Protein AF-A0A7C4VJH8-F1 (afdb_monomer)

Foldseek 3Di:
DDDDPVVVVVVVCVVCVCVLCVCVPDVVDDNDCVLVCVLCVVQVVCCVPVVHDPDPVRVVVVNVLSVLQSVCVVVVHDSVVQVVCVVVVRHDDDPVVVVVD

Sequence (101 aa):
MKQSPARNLLERLKEHKEATLAFMYDFKVPFDNNQAERDIRMMKVKQKVSGGFRSTQGANVFCQIRGYISTARKNGQNVLDVLRMAIVGKPYLPSFVLLST

Structure (mmCIF, N/CA/C/O backbone):
data_AF-A0A7C4VJH8-F1
#
_entry.id   AF-A0A7C4VJH8-F1
#
loop_
_atom_site.group_PDB
_atom_site.id
_atom_site.type_symbol
_atom_site.label_atom_id
_atom_site.label_alt_id
_atom_site.label_comp_id
_atom_site.label_asym_id
_atom_site.label_entity_id
_atom_site.label_seq_id
_atom_site.pdbx_PDB_ins_code
_atom_site.Cartn_x
_atom_site.Cartn_y
_atom_site.Cartn_z
_atom_site.occupancy
_atom_site.B_iso_or_equiv
_atom_site.auth_seq_id
_atom_site.auth_comp_id
_atom_site.auth_asym_id
_atom_site.auth_atom_id
_atom_site.pdbx_PDB_model_num
ATOM 1 N N . MET A 1 1 ? 0.991 20.578 27.797 1.00 74.38 1 MET A N 1
ATOM 2 C CA . MET A 1 1 ? 1.530 19.431 28.568 1.00 74.38 1 MET A CA 1
ATOM 3 C C . MET A 1 1 ? 1.597 18.213 27.664 1.00 74.38 1 MET A C 1
ATOM 5 O O . MET A 1 1 ? 0.667 17.996 26.897 1.00 74.38 1 MET A O 1
ATOM 9 N N . LYS A 1 2 ? 2.684 17.440 27.723 1.00 84.00 2 LYS A N 1
ATOM 10 C CA . LYS A 1 2 ? 2.835 16.202 26.947 1.00 84.00 2 LYS A CA 1
ATOM 11 C C . LYS A 1 2 ? 1.894 15.127 27.509 1.00 84.00 2 LYS A C 1
ATOM 13 O O . LYS A 1 2 ? 1.914 14.874 28.708 1.00 84.00 2 LYS A O 1
ATOM 18 N N . GLN A 1 3 ? 1.065 14.526 26.659 1.00 91.75 3 GLN A N 1
ATOM 19 C CA . GLN A 1 3 ? 0.162 13.432 27.034 1.00 91.75 3 GLN A CA 1
ATOM 20 C C . GLN A 1 3 ? 0.898 12.081 27.050 1.00 91.75 3 GLN A C 1
ATOM 22 O O . GLN A 1 3 ? 1.947 11.926 26.416 1.00 91.75 3 GLN A O 1
ATOM 27 N N . SER A 1 4 ? 0.356 11.095 27.776 1.00 96.81 4 SER A N 1
ATOM 28 C CA . SER A 1 4 ? 0.911 9.737 27.795 1.00 96.81 4 SER A CA 1
ATOM 29 C C . SER A 1 4 ? 0.666 9.012 26.459 1.00 96.81 4 SER A C 1
ATOM 31 O O . SER A 1 4 ? -0.348 9.268 25.803 1.00 96.81 4 SER A O 1
ATOM 33 N N . PRO A 1 5 ? 1.538 8.065 26.053 1.00 97.25 5 PRO A N 1
ATOM 34 C CA . PRO A 1 5 ? 1.333 7.279 24.833 1.00 97.25 5 PRO A CA 1
ATOM 35 C C . PRO A 1 5 ? -0.015 6.547 24.790 1.00 97.25 5 PRO A C 1
ATOM 37 O O . PRO A 1 5 ? -0.663 6.521 23.748 1.00 97.25 5 PRO A O 1
ATOM 40 N N . ALA A 1 6 ? -0.470 6.013 25.928 1.00 97.50 6 ALA A N 1
ATOM 41 C CA . ALA A 1 6 ? -1.759 5.330 26.030 1.00 97.50 6 ALA A CA 1
ATOM 42 C C . ALA A 1 6 ? -2.941 6.274 25.756 1.00 97.50 6 ALA A C 1
ATOM 44 O O . ALA A 1 6 ? -3.879 5.898 25.055 1.00 97.50 6 ALA A O 1
ATOM 45 N N . ARG A 1 7 ? -2.880 7.519 26.253 1.00 96.62 7 ARG A N 1
ATOM 46 C CA . ARG A 1 7 ? -3.915 8.522 25.980 1.00 96.62 7 ARG A CA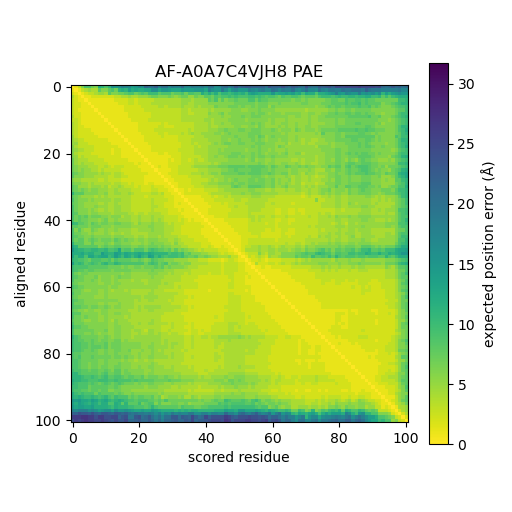 1
ATOM 47 C C . ARG A 1 7 ? -3.931 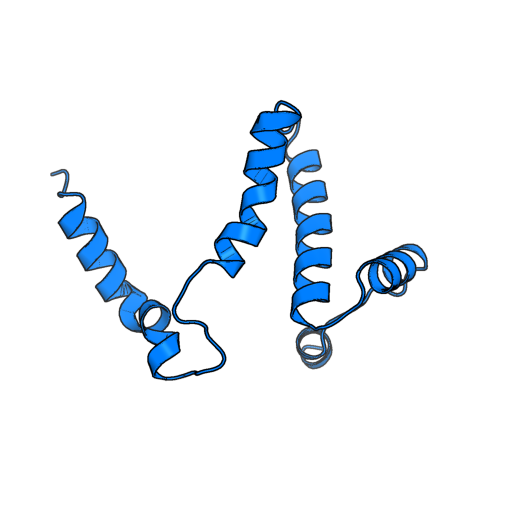8.915 24.504 1.00 96.62 7 ARG A C 1
ATOM 49 O O . ARG A 1 7 ? -5.001 8.936 23.913 1.00 96.62 7 ARG A O 1
ATOM 56 N N . ASN A 1 8 ? -2.762 9.132 23.898 1.00 96.94 8 ASN A N 1
ATOM 57 C CA . ASN A 1 8 ? -2.664 9.437 22.465 1.00 96.94 8 ASN A CA 1
ATOM 58 C C . ASN A 1 8 ? -3.255 8.317 21.598 1.00 96.94 8 ASN A C 1
ATOM 60 O O . ASN A 1 8 ? -3.955 8.591 20.626 1.00 96.94 8 ASN A O 1
ATOM 64 N N . LEU A 1 9 ? -2.984 7.056 21.952 1.00 96.31 9 LEU A N 1
ATOM 65 C CA . LEU A 1 9 ? -3.549 5.907 21.251 1.00 96.31 9 LEU A CA 1
ATOM 66 C C . LEU A 1 9 ? -5.075 5.864 21.393 1.00 96.31 9 LEU A C 1
ATOM 68 O O . LEU A 1 9 ? -5.764 5.704 20.391 1.00 96.31 9 LEU A O 1
ATOM 72 N N . LEU A 1 10 ? -5.602 6.044 22.608 1.00 96.94 10 LEU A N 1
ATOM 73 C CA . LEU A 1 10 ? -7.045 6.055 22.853 1.00 96.94 10 LEU A CA 1
ATOM 74 C C . LEU A 1 10 ? -7.755 7.138 22.036 1.00 96.94 10 LEU A C 1
ATOM 76 O O . LEU A 1 10 ? -8.758 6.844 21.392 1.00 96.94 10 LEU A O 1
ATOM 80 N N . GLU A 1 11 ? -7.246 8.372 22.055 1.00 97.25 11 GLU A N 1
ATOM 81 C CA . GLU A 1 11 ? -7.855 9.469 21.296 1.00 97.25 11 GLU A CA 1
ATOM 82 C C . GLU A 1 11 ? -7.829 9.180 19.791 1.00 97.25 11 GLU A C 1
ATOM 84 O O . GLU A 1 11 ? -8.849 9.332 19.126 1.00 97.25 11 GLU A O 1
ATOM 89 N N . ARG A 1 12 ? -6.727 8.631 19.264 1.00 96.56 12 ARG A N 1
ATOM 90 C CA . ARG A 1 12 ? -6.637 8.250 17.848 1.00 96.56 12 ARG A CA 1
ATOM 91 C C . ARG A 1 12 ? -7.609 7.129 17.462 1.00 96.56 12 ARG A C 1
ATOM 93 O O . ARG A 1 12 ? -8.185 7.168 16.378 1.00 96.56 12 ARG A O 1
ATOM 100 N N . LEU A 1 13 ? -7.796 6.130 18.328 1.00 96.38 13 LEU A N 1
ATOM 101 C CA . LEU A 1 13 ? -8.767 5.051 18.104 1.00 96.38 13 LEU A CA 1
ATOM 102 C C . LEU A 1 13 ? -10.211 5.560 18.179 1.00 96.38 13 LEU A C 1
ATOM 104 O O . LEU A 1 13 ? -11.065 5.059 17.454 1.00 96.38 13 LEU A O 1
ATOM 108 N N . LYS A 1 14 ? -10.492 6.555 19.032 1.00 97.06 14 LYS A N 1
ATOM 109 C CA . LYS A 1 14 ? -11.799 7.224 19.083 1.00 97.06 14 LYS A CA 1
ATOM 110 C C . LYS A 1 14 ? -12.056 8.042 17.820 1.00 97.06 14 LYS A C 1
ATOM 112 O O . LYS A 1 14 ? -13.117 7.898 17.224 1.00 97.06 14 LYS A O 1
ATOM 117 N N . GLU A 1 15 ? -11.088 8.860 17.417 1.00 98.00 15 GLU A N 1
ATOM 118 C CA . GLU A 1 15 ? -11.170 9.721 16.233 1.00 98.00 15 GLU A CA 1
ATOM 119 C C . GLU A 1 15 ? -11.365 8.904 14.949 1.00 98.00 15 GLU A C 1
ATOM 121 O O . GLU A 1 15 ? -12.185 9.252 14.106 1.00 98.00 15 GLU A O 1
ATOM 126 N N . HIS A 1 16 ? -10.675 7.768 14.822 1.00 96.06 16 HIS A N 1
ATOM 127 C CA . HIS A 1 16 ? -10.766 6.889 13.654 1.00 96.06 16 HIS A CA 1
ATOM 128 C C . HIS A 1 16 ? -11.531 5.592 13.939 1.00 96.06 16 HIS A C 1
ATOM 130 O O . HIS A 1 16 ? -11.197 4.544 13.378 1.00 96.06 16 HIS A O 1
ATOM 136 N N . LYS A 1 17 ? -12.544 5.631 14.814 1.00 96.31 17 LYS A N 1
ATOM 137 C CA . LYS A 1 17 ? -13.288 4.437 15.249 1.00 96.31 17 LYS A CA 1
ATOM 138 C C . LYS A 1 17 ? -13.876 3.653 14.077 1.00 96.31 17 LYS A C 1
ATOM 140 O O . LYS A 1 17 ? -13.758 2.432 14.052 1.00 96.31 17 LYS A O 1
ATOM 145 N N . GLU A 1 18 ? -14.477 4.344 13.111 1.00 95.50 18 GLU A N 1
ATOM 146 C CA . GLU A 1 18 ? -15.097 3.719 11.936 1.00 95.50 18 GLU A CA 1
ATOM 147 C C . GLU A 1 18 ? -14.076 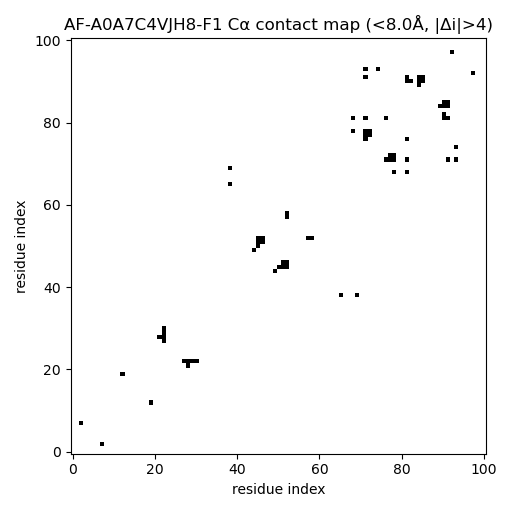2.943 11.102 1.00 95.50 18 GLU A C 1
ATOM 149 O O . GLU A 1 18 ? -14.263 1.758 10.848 1.00 95.50 18 GLU A O 1
ATOM 154 N N . ALA A 1 19 ? -12.949 3.574 10.757 1.00 92.94 19 ALA A N 1
ATOM 155 C CA . ALA A 1 19 ? -11.875 2.920 10.013 1.00 92.94 19 ALA A CA 1
ATOM 156 C C . ALA A 1 19 ? -11.223 1.779 10.814 1.00 92.94 19 ALA A C 1
ATOM 158 O O . ALA A 1 19 ? -10.914 0.728 10.260 1.00 92.94 19 ALA A O 1
ATOM 159 N N . THR A 1 20 ? -11.040 1.966 12.124 1.00 93.50 20 THR A N 1
ATOM 160 C CA . THR A 1 20 ? -10.444 0.963 13.023 1.00 93.50 20 THR A CA 1
ATOM 161 C C . THR A 1 20 ? -11.310 -0.290 13.131 1.00 93.50 20 THR A C 1
ATOM 163 O O . THR A 1 20 ? -10.785 -1.398 13.173 1.00 93.50 20 THR A O 1
ATOM 166 N N . LEU A 1 21 ? -12.632 -0.121 13.182 1.00 95.00 21 LEU A N 1
ATOM 167 C CA . LEU A 1 21 ? -13.598 -1.209 13.338 1.00 95.00 21 LEU A CA 1
ATOM 168 C C . LEU A 1 21 ? -14.236 -1.631 12.008 1.00 95.00 21 LEU A C 1
ATOM 170 O O . LEU A 1 21 ? -15.214 -2.373 12.020 1.00 95.00 21 LEU A O 1
ATOM 174 N N . ALA A 1 22 ? -13.700 -1.192 10.865 1.00 95.38 22 ALA A N 1
ATOM 175 C CA . ALA A 1 22 ? -14.285 -1.457 9.551 1.00 95.38 22 ALA A CA 1
ATOM 176 C C . ALA A 1 22 ? -14.483 -2.960 9.285 1.00 95.38 22 ALA A C 1
ATOM 178 O O . ALA A 1 22 ? -15.527 -3.354 8.773 1.00 95.38 22 ALA A O 1
ATOM 179 N N . PHE A 1 23 ? -13.546 -3.804 9.733 1.00 94.69 23 PHE A N 1
ATOM 180 C CA . PHE A 1 23 ? -13.629 -5.267 9.621 1.00 94.69 23 PHE A CA 1
ATOM 181 C C . PHE A 1 23 ? -14.859 -5.880 10.319 1.00 94.69 23 PHE A C 1
ATOM 183 O O . PHE A 1 23 ? -15.238 -7.006 10.011 1.00 94.69 23 PHE A O 1
ATOM 190 N N . MET A 1 24 ? -15.474 -5.176 11.282 1.00 96.00 24 MET A N 1
ATOM 191 C CA . MET A 1 24 ? -16.687 -5.646 11.963 1.00 96.00 24 MET A CA 1
ATOM 192 C C . MET A 1 24 ? -17.931 -5.536 11.080 1.00 96.00 24 MET A C 1
ATOM 194 O O . MET A 1 24 ? -18.903 -6.248 11.318 1.00 96.00 24 MET A O 1
ATOM 198 N N . TYR A 1 25 ? -17.913 -4.630 10.100 1.00 95.81 25 TYR A N 1
ATOM 199 C CA . TYR A 1 25 ? -19.073 -4.291 9.274 1.00 95.81 25 TYR A CA 1
ATOM 200 C C . TYR A 1 25 ? 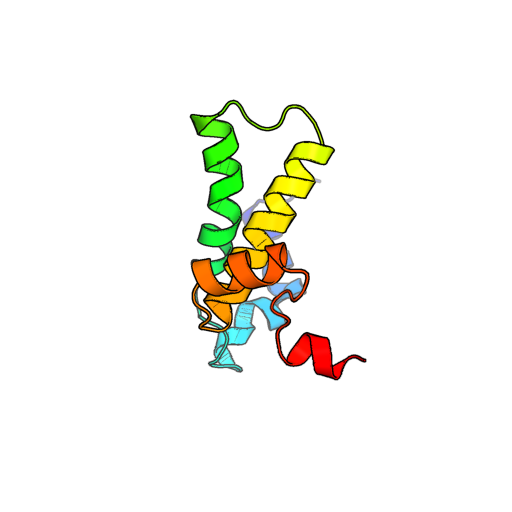-18.863 -4.634 7.793 1.00 95.81 25 TYR A C 1
ATOM 202 O O . TYR A 1 25 ? -19.830 -4.941 7.101 1.00 95.81 25 TYR A O 1
ATOM 210 N N . ASP A 1 26 ? -17.617 -4.621 7.309 1.00 95.44 26 ASP A N 1
ATOM 211 C CA . ASP A 1 26 ? -17.236 -5.040 5.961 1.00 95.44 26 ASP A CA 1
ATOM 212 C C . ASP A 1 26 ? -16.222 -6.190 6.016 1.00 95.44 26 ASP A C 1
ATOM 214 O O . ASP A 1 26 ? -15.031 -5.994 6.260 1.00 95.44 26 ASP A O 1
ATOM 218 N N . PHE A 1 27 ? -16.692 -7.402 5.716 1.00 91.88 27 PHE A N 1
ATOM 219 C CA . PHE A 1 27 ? -15.867 -8.614 5.702 1.00 91.88 27 PHE A CA 1
ATOM 220 C C . PHE A 1 27 ? -14.818 -8.650 4.582 1.00 91.88 27 PHE A C 1
ATOM 222 O O . PHE A 1 27 ? -13.967 -9.539 4.572 1.00 91.88 27 PHE A O 1
ATOM 229 N N . LYS A 1 28 ? -14.845 -7.703 3.634 1.00 90.31 28 LYS A N 1
ATOM 230 C CA . LYS A 1 28 ? -13.750 -7.526 2.669 1.00 90.31 28 LYS A CA 1
ATOM 231 C C . LYS A 1 28 ? -12.523 -6.886 3.316 1.00 90.31 28 LYS A C 1
ATOM 233 O O . LYS A 1 28 ? -11.425 -7.003 2.769 1.00 90.31 28 LYS A O 1
ATOM 238 N N . VAL A 1 29 ? -12.691 -6.218 4.459 1.00 91.31 29 VAL A N 1
ATOM 239 C CA . VAL A 1 29 ? -11.600 -5.624 5.231 1.00 91.31 29 VAL A CA 1
ATOM 240 C C . VAL A 1 29 ? -11.088 -6.657 6.242 1.00 91.31 29 VAL A C 1
ATOM 242 O O . VAL A 1 29 ? -11.843 -7.084 7.115 1.00 91.31 29 VAL A O 1
ATOM 245 N N . PRO A 1 30 ? -9.816 -7.085 6.157 1.00 91.19 30 PRO A N 1
ATOM 246 C CA . PRO A 1 30 ? -9.253 -8.009 7.134 1.00 91.19 30 PRO A CA 1
ATOM 247 C C . PRO A 1 30 ? -9.144 -7.354 8.518 1.00 91.19 30 PRO A C 1
ATOM 249 O O . PRO A 1 30 ? -8.957 -6.145 8.638 1.00 91.19 30 PRO A O 1
ATOM 252 N N . PHE A 1 31 ? -9.212 -8.175 9.570 1.00 92.25 31 PHE A N 1
ATOM 253 C CA . PHE A 1 31 ? -9.016 -7.730 10.955 1.00 92.25 31 PHE A CA 1
ATOM 254 C C . PHE A 1 31 ? -7.601 -7.192 11.218 1.00 92.25 31 PHE A C 1
ATOM 256 O O . PHE A 1 31 ? -7.406 -6.314 12.056 1.00 92.25 31 PHE A O 1
ATOM 263 N N . ASP A 1 32 ? -6.606 -7.736 10.516 1.00 91.88 32 ASP A N 1
ATOM 264 C CA . ASP A 1 32 ? -5.208 -7.351 10.666 1.00 91.88 32 ASP A CA 1
ATOM 265 C C . ASP A 1 32 ? -4.746 -6.346 9.599 1.00 91.88 32 ASP A C 1
ATOM 267 O O . ASP A 1 32 ? -5.364 -6.152 8.551 1.00 91.88 32 ASP A O 1
ATOM 271 N N . ASN A 1 33 ? -3.606 -5.709 9.862 1.00 90.12 33 ASN A N 1
ATOM 272 C CA . ASN A 1 33 ? -2.952 -4.772 8.952 1.00 90.12 33 ASN A CA 1
ATOM 273 C C . ASN A 1 33 ? -1.776 -5.414 8.183 1.00 90.12 33 ASN A C 1
ATOM 275 O O . ASN A 1 33 ? -0.988 -4.694 7.558 1.00 90.12 33 ASN A O 1
ATOM 279 N N . ASN A 1 34 ? -1.636 -6.748 8.202 1.00 91.50 34 ASN A N 1
ATOM 280 C CA . ASN A 1 34 ? -0.441 -7.448 7.717 1.00 91.50 34 ASN A CA 1
ATOM 281 C C . ASN A 1 34 ? -0.141 -7.113 6.256 1.00 91.50 34 ASN A C 1
ATOM 283 O O . ASN A 1 34 ? 1.017 -6.986 5.851 1.00 91.50 34 ASN A O 1
ATOM 287 N N . GLN A 1 35 ? -1.187 -6.972 5.443 1.00 87.94 35 GLN A N 1
ATOM 288 C CA . GLN A 1 35 ? -1.042 -6.637 4.033 1.00 87.94 35 GLN A CA 1
ATOM 289 C C . GLN A 1 35 ? -0.417 -5.247 3.840 1.00 87.94 35 GLN A C 1
ATOM 291 O O . GLN A 1 35 ? 0.527 -5.107 3.060 1.00 87.94 35 GLN A O 1
ATOM 296 N N . ALA A 1 36 ? -0.887 -4.242 4.584 1.00 88.56 36 ALA A N 1
ATOM 297 C CA . ALA A 1 36 ? -0.337 -2.891 4.529 1.00 88.56 36 ALA A CA 1
ATOM 298 C C . ALA A 1 36 ? 1.128 -2.868 4.995 1.00 88.56 36 ALA A C 1
ATOM 300 O O . ALA A 1 36 ? 1.981 -2.274 4.334 1.00 88.56 36 ALA A O 1
ATOM 301 N N . GLU A 1 37 ? 1.451 -3.584 6.077 1.00 92.00 37 GLU A N 1
ATOM 302 C CA . GLU A 1 37 ? 2.824 -3.696 6.578 1.00 92.00 37 GLU A CA 1
ATOM 303 C C . GLU A 1 37 ? 3.766 -4.356 5.563 1.00 92.00 37 GLU A C 1
ATOM 305 O O . GLU A 1 37 ? 4.878 -3.876 5.320 1.00 92.00 37 GLU A O 1
ATOM 310 N N . ARG A 1 38 ? 3.320 -5.438 4.914 1.00 90.75 38 ARG A N 1
ATOM 311 C CA . ARG A 1 38 ? 4.081 -6.116 3.852 1.00 90.75 38 ARG A CA 1
ATOM 312 C C . ARG A 1 38 ? 4.349 -5.194 2.666 1.00 90.75 38 ARG A C 1
ATOM 314 O O . ARG A 1 38 ? 5.457 -5.225 2.123 1.00 90.75 38 ARG A O 1
ATOM 321 N N . ASP A 1 39 ? 3.376 -4.371 2.283 1.00 89.69 39 ASP A N 1
ATOM 322 C CA . ASP A 1 39 ? 3.520 -3.424 1.177 1.00 89.69 39 ASP A CA 1
ATOM 323 C C . ASP A 1 39 ? 4.573 -2.343 1.484 1.00 89.69 39 ASP A C 1
ATOM 325 O O . ASP A 1 39 ? 5.437 -2.073 0.642 1.00 89.69 39 ASP A O 1
ATOM 329 N N . ILE A 1 40 ? 4.583 -1.786 2.703 1.00 90.50 40 ILE A N 1
ATOM 330 C CA . ILE A 1 40 ? 5.556 -0.750 3.102 1.00 90.50 40 ILE A CA 1
ATOM 331 C C . ILE A 1 40 ? 6.946 -1.310 3.435 1.00 90.50 40 ILE A C 1
ATOM 333 O O . ILE A 1 40 ? 7.954 -0.606 3.296 1.00 90.50 40 ILE A O 1
ATOM 337 N N . ARG A 1 41 ? 7.042 -2.586 3.839 1.00 91.69 41 ARG A N 1
ATOM 338 C CA . ARG A 1 41 ? 8.289 -3.226 4.299 1.00 91.69 41 ARG A CA 1
ATOM 339 C C . ARG A 1 41 ? 9.433 -3.088 3.302 1.00 91.69 41 ARG A C 1
ATOM 341 O O . ARG A 1 41 ? 10.587 -2.943 3.703 1.00 91.69 41 ARG A O 1
ATOM 348 N N . MET A 1 42 ? 9.136 -3.087 2.006 1.00 91.25 42 MET A N 1
ATOM 349 C CA . MET A 1 42 ? 10.168 -2.995 0.974 1.00 91.25 42 MET A CA 1
ATOM 350 C C . MET A 1 42 ? 10.938 -1.677 0.978 1.00 91.25 42 MET A C 1
ATOM 352 O O . MET A 1 42 ? 12.107 -1.671 0.596 1.00 91.25 42 MET A O 1
ATOM 356 N N . MET A 1 43 ? 10.344 -0.589 1.474 1.00 90.94 43 MET A N 1
ATOM 357 C CA . MET A 1 43 ? 11.067 0.670 1.669 1.00 90.94 43 MET A CA 1
ATOM 358 C C . MET A 1 43 ? 12.158 0.508 2.733 1.00 90.94 43 MET A C 1
ATOM 360 O O . MET A 1 43 ? 13.301 0.923 2.534 1.00 90.94 43 MET A O 1
ATOM 364 N N . LYS A 1 44 ? 11.834 -0.169 3.841 1.00 92.06 44 LYS A N 1
ATOM 365 C CA . LYS A 1 44 ? 12.798 -0.476 4.906 1.00 92.06 44 LYS A CA 1
ATOM 366 C C . LYS A 1 44 ? 13.847 -1.484 4.457 1.00 92.06 44 LYS A C 1
ATOM 368 O O . LYS A 1 44 ? 15.013 -1.315 4.791 1.00 92.06 44 LYS A O 1
ATOM 373 N N . VAL A 1 45 ? 13.477 -2.479 3.650 1.00 93.56 45 VAL A N 1
ATOM 374 C CA . VAL A 1 45 ? 14.444 -3.419 3.056 1.00 93.56 45 VAL A CA 1
ATOM 375 C C . VAL A 1 45 ? 15.423 -2.685 2.140 1.00 93.56 45 VAL A C 1
ATOM 377 O O . VAL A 1 45 ? 16.625 -2.902 2.260 1.00 93.56 45 VAL A O 1
ATOM 380 N N . LYS A 1 46 ? 14.954 -1.763 1.286 1.00 91.69 46 LYS A N 1
ATOM 381 C CA . LYS A 1 46 ? 15.836 -0.942 0.440 1.00 91.69 46 LYS A CA 1
ATOM 382 C C . LYS A 1 46 ? 16.803 -0.096 1.276 1.00 91.69 46 LYS A C 1
ATOM 384 O O . LYS A 1 46 ? 17.982 -0.017 0.939 1.00 91.69 46 LYS A O 1
ATOM 389 N N . GLN A 1 47 ? 16.326 0.491 2.374 1.00 91.19 47 GLN A N 1
ATOM 390 C CA . GLN A 1 47 ? 17.170 1.222 3.327 1.00 91.19 47 GLN A CA 1
ATOM 391 C C . GLN A 1 47 ? 18.220 0.319 3.975 1.00 91.19 47 GLN A C 1
ATOM 393 O O . GLN A 1 47 ? 19.402 0.644 3.938 1.00 91.19 47 GLN A O 1
ATOM 398 N N . LYS A 1 48 ? 17.795 -0.837 4.495 1.00 93.00 48 LYS A N 1
ATOM 399 C CA . LYS A 1 48 ? 18.660 -1.793 5.193 1.00 93.00 48 LYS A CA 1
ATOM 400 C C . LYS A 1 48 ? 19.728 -2.402 4.283 1.00 93.00 48 LYS A C 1
ATOM 402 O O . LYS A 1 48 ? 20.870 -2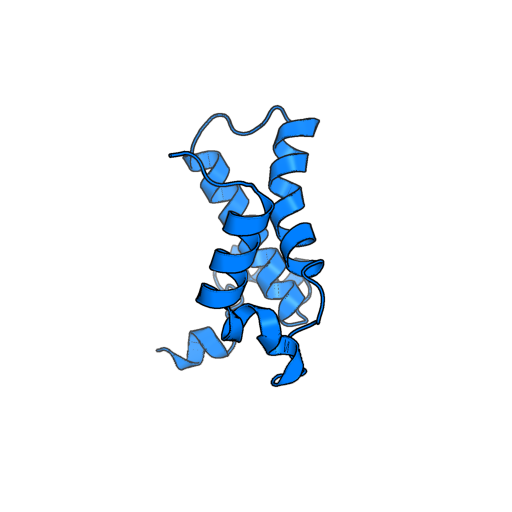.525 4.697 1.00 93.00 48 LYS A O 1
ATOM 407 N N . VAL A 1 49 ? 19.345 -2.832 3.080 1.00 93.06 49 VAL A N 1
ATOM 408 C CA . VAL A 1 49 ? 20.196 -3.661 2.207 1.00 93.06 49 VAL A CA 1
ATOM 409 C C . VAL A 1 49 ? 20.947 -2.828 1.169 1.00 93.06 49 VAL A C 1
ATOM 411 O O . VAL A 1 49 ? 22.084 -3.142 0.847 1.00 93.06 49 VAL A O 1
ATOM 414 N N . SER A 1 50 ? 20.343 -1.763 0.632 1.00 89.62 50 SER A N 1
ATOM 415 C CA . SER A 1 50 ? 20.946 -0.953 -0.442 1.00 89.62 50 SER A CA 1
ATOM 416 C C . SER A 1 50 ? 21.370 0.454 -0.006 1.00 89.62 50 SER A C 1
ATOM 418 O O . SER A 1 50 ? 21.596 1.304 -0.866 1.0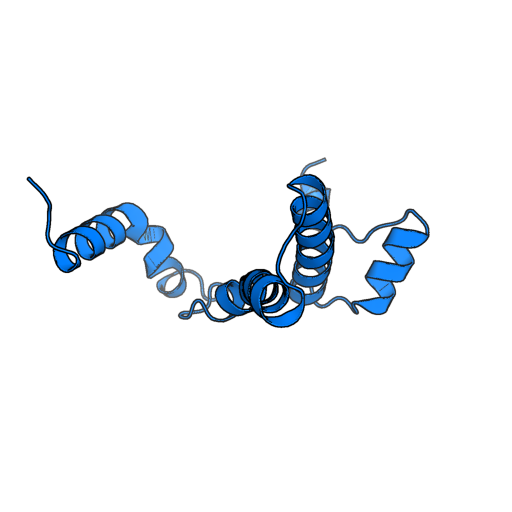0 89.62 50 SER A O 1
ATOM 420 N N . GLY A 1 51 ? 21.424 0.739 1.298 1.00 90.06 51 GLY A N 1
ATOM 421 C CA . GLY A 1 51 ? 21.828 2.053 1.810 1.00 90.06 51 GLY A CA 1
ATOM 422 C C . GLY A 1 51 ? 20.821 3.181 1.544 1.00 90.06 51 GLY A C 1
ATOM 423 O O . GLY A 1 51 ? 21.190 4.352 1.577 1.00 90.06 51 GLY A O 1
ATOM 424 N N . GLY A 1 52 ? 19.555 2.846 1.272 1.00 90.62 52 GLY A N 1
ATOM 425 C CA . GLY A 1 52 ? 18.470 3.820 1.119 1.00 90.62 52 GLY A CA 1
ATOM 426 C C . GLY A 1 52 ? 18.358 4.460 -0.262 1.00 90.62 52 GLY A C 1
ATOM 427 O O . GLY A 1 52 ? 18.754 3.884 -1.277 1.00 90.62 52 GLY A O 1
ATOM 428 N N . PHE A 1 53 ? 17.722 5.631 -0.295 1.00 92.50 53 PHE A N 1
ATOM 429 C CA . PHE A 1 53 ? 17.494 6.416 -1.507 1.00 92.50 53 PHE A CA 1
ATOM 430 C C . PHE A 1 53 ? 18.447 7.611 -1.532 1.00 92.50 53 PHE A C 1
ATOM 432 O O . PHE A 1 53 ? 18.633 8.274 -0.516 1.00 92.50 53 PHE A O 1
ATOM 439 N N . ARG A 1 54 ? 19.043 7.885 -2.697 1.00 93.62 54 ARG A N 1
ATOM 440 C CA . ARG A 1 54 ? 19.966 9.018 -2.902 1.00 93.62 54 ARG A CA 1
ATOM 441 C C . ARG A 1 54 ? 19.259 10.300 -3.345 1.00 93.62 54 ARG A C 1
ATOM 443 O O . ARG A 1 54 ? 19.861 11.363 -3.324 1.00 93.62 54 ARG A O 1
ATOM 450 N N . SER A 1 55 ? 17.992 10.196 -3.738 1.00 95.31 55 SER A N 1
ATOM 451 C CA . SER A 1 55 ? 17.138 11.320 -4.113 1.00 95.31 55 SER A CA 1
ATOM 452 C C . SER A 1 55 ? 15.672 10.991 -3.839 1.00 95.31 55 SER A C 1
ATOM 454 O O . SER A 1 55 ? 15.268 9.822 -3.837 1.00 95.31 55 SER A O 1
ATOM 456 N N . THR A 1 56 ? 14.860 12.029 -3.650 1.00 95.50 56 THR A N 1
ATOM 457 C CA . THR A 1 56 ? 13.394 11.931 -3.597 1.00 95.50 56 THR A CA 1
ATOM 458 C C . THR A 1 56 ? 12.825 11.361 -4.891 1.00 95.50 56 THR A C 1
ATOM 460 O O . THR A 1 56 ? 11.941 10.512 -4.840 1.00 95.50 56 THR A O 1
ATOM 463 N N . GLN A 1 57 ? 13.391 11.728 -6.044 1.00 96.88 57 GLN A N 1
ATOM 464 C CA . GLN A 1 57 ? 12.981 11.170 -7.334 1.00 96.88 57 GLN A CA 1
ATOM 465 C C . GLN A 1 57 ? 13.146 9.643 -7.383 1.00 96.88 57 GLN A C 1
ATOM 467 O O . GLN A 1 57 ? 12.227 8.934 -7.784 1.00 96.88 57 GLN A O 1
ATOM 472 N N . GLY A 1 58 ? 14.286 9.115 -6.923 1.00 94.00 58 GLY A N 1
ATOM 473 C CA . GLY A 1 58 ? 14.513 7.669 -6.873 1.00 94.00 58 GLY A CA 1
ATOM 474 C C . GLY A 1 58 ? 13.560 6.950 -5.913 1.00 94.00 58 GLY A C 1
ATOM 475 O O . GLY A 1 58 ? 13.117 5.837 -6.201 1.00 94.00 58 GLY A O 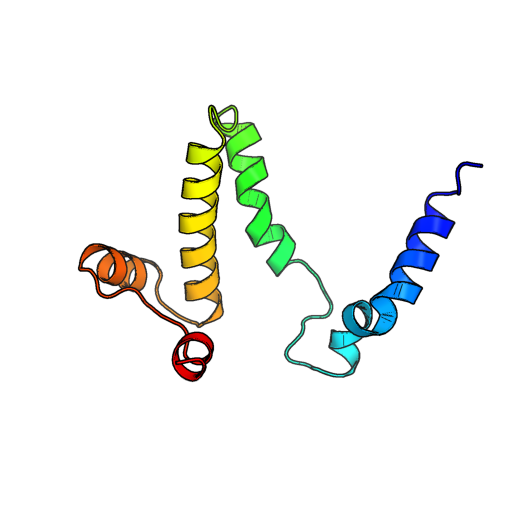1
ATOM 476 N N . ALA A 1 59 ? 13.204 7.592 -4.796 1.00 93.50 59 ALA A N 1
ATOM 477 C CA . ALA A 1 59 ? 12.195 7.075 -3.875 1.00 93.50 59 ALA A CA 1
ATOM 478 C C . ALA A 1 59 ? 10.803 7.036 -4.525 1.00 93.50 59 ALA A C 1
ATOM 480 O O . ALA A 1 59 ? 10.120 6.018 -4.434 1.00 93.50 59 ALA A O 1
ATOM 481 N N . ASN A 1 60 ? 10.415 8.093 -5.243 1.00 95.06 60 ASN A N 1
ATOM 482 C CA . ASN A 1 60 ? 9.133 8.168 -5.942 1.00 95.06 60 ASN A CA 1
ATOM 483 C C . ASN A 1 60 ? 9.005 7.081 -7.014 1.00 95.06 60 ASN A C 1
ATOM 485 O O . ASN A 1 60 ? 8.014 6.356 -7.019 1.00 95.06 60 ASN A O 1
ATOM 489 N N . VAL A 1 61 ? 10.030 6.896 -7.854 1.00 94.75 61 VAL A N 1
ATOM 490 C CA . VAL A 1 61 ? 10.051 5.830 -8.873 1.00 94.75 61 VAL A CA 1
ATOM 491 C C . VAL A 1 61 ? 9.928 4.448 -8.226 1.00 94.75 61 VAL A C 1
ATOM 493 O O . VAL A 1 61 ? 9.149 3.607 -8.675 1.00 94.75 61 VAL A O 1
ATOM 496 N N . PHE A 1 62 ? 10.646 4.209 -7.126 1.00 93.50 62 PHE A N 1
ATOM 497 C CA . PHE A 1 62 ? 10.534 2.952 -6.388 1.00 93.50 62 PHE A CA 1
ATOM 498 C C . PHE A 1 62 ? 9.113 2.727 -5.852 1.00 93.50 62 PHE A C 1
ATOM 500 O O . PHE A 1 62 ? 8.561 1.636 -6.012 1.00 93.50 62 PHE A O 1
ATOM 507 N N . CYS A 1 63 ? 8.505 3.751 -5.247 1.00 93.38 63 CYS A N 1
ATOM 508 C CA . CYS A 1 63 ? 7.131 3.701 -4.753 1.00 93.38 63 CYS A CA 1
ATOM 509 C C . CYS A 1 63 ? 6.123 3.447 -5.880 1.00 93.38 63 CYS A C 1
ATOM 511 O O . CYS A 1 63 ? 5.241 2.611 -5.704 1.00 93.38 63 CYS A O 1
ATOM 513 N N . GLN A 1 64 ? 6.279 4.091 -7.039 1.00 94.12 64 GLN A N 1
ATOM 514 C CA . GLN A 1 64 ? 5.418 3.886 -8.208 1.00 94.12 64 GLN A CA 1
ATOM 515 C C . GLN A 1 64 ? 5.455 2.430 -8.686 1.00 94.12 64 GLN A C 1
ATOM 517 O O . GLN A 1 64 ? 4.411 1.787 -8.785 1.00 94.12 64 GLN A O 1
ATOM 522 N N . ILE A 1 65 ? 6.652 1.871 -8.901 1.00 94.06 65 ILE A N 1
ATOM 523 C CA . ILE A 1 65 ? 6.814 0.482 -9.362 1.00 94.06 65 ILE A CA 1
ATOM 524 C C . ILE A 1 65 ? 6.225 -0.500 -8.341 1.00 94.06 65 ILE A C 1
ATOM 526 O O . ILE A 1 65 ? 5.473 -1.412 -8.690 1.00 94.06 65 ILE A O 1
ATOM 530 N N . ARG A 1 66 ? 6.544 -0.321 -7.053 1.00 93.62 66 ARG A N 1
ATOM 531 C CA . ARG A 1 66 ? 6.042 -1.195 -5.982 1.00 93.62 66 ARG A CA 1
ATOM 532 C C . ARG A 1 66 ? 4.530 -1.082 -5.803 1.00 93.62 66 ARG A C 1
ATOM 534 O O . ARG A 1 66 ? 3.884 -2.107 -5.593 1.00 93.62 66 ARG A O 1
ATOM 541 N N . GLY A 1 67 ? 3.985 0.128 -5.899 1.00 93.50 67 GLY A N 1
ATOM 542 C CA . GLY A 1 67 ? 2.554 0.404 -5.822 1.00 93.50 67 GLY A CA 1
ATOM 543 C C . GLY A 1 67 ? 1.788 -0.250 -6.966 1.00 93.50 67 GLY A C 1
ATOM 544 O O . GLY A 1 67 ? 0.790 -0.924 -6.719 1.00 93.50 67 GLY A O 1
ATOM 545 N N . TYR A 1 68 ? 2.304 -0.152 -8.194 1.00 94.88 68 TYR A N 1
ATOM 546 C CA . TYR A 1 68 ? 1.727 -0.816 -9.364 1.00 94.88 68 TYR A CA 1
ATOM 547 C C . TYR A 1 68 ? 1.688 -2.343 -9.193 1.00 94.88 68 TYR A C 1
ATOM 549 O O . TYR A 1 68 ? 0.631 -2.958 -9.325 1.00 94.88 68 TYR A O 1
ATOM 557 N N . ILE A 1 69 ? 2.807 -2.955 -8.784 1.00 94.56 69 ILE A N 1
ATOM 558 C CA . ILE A 1 69 ? 2.883 -4.406 -8.538 1.00 94.56 69 ILE A CA 1
ATOM 559 C C . ILE A 1 69 ? 1.949 -4.844 -7.398 1.00 94.56 69 ILE A C 1
ATOM 561 O O . ILE A 1 69 ? 1.278 -5.870 -7.516 1.00 94.56 69 ILE A O 1
ATOM 565 N N . SER A 1 70 ? 1.902 -4.096 -6.288 1.00 93.69 70 SER A N 1
ATOM 566 C CA . SER A 1 70 ? 1.007 -4.401 -5.158 1.00 93.69 70 SER A CA 1
ATOM 567 C C . SER A 1 70 ? -0.460 -4.330 -5.591 1.00 93.69 70 SER A C 1
ATOM 569 O O . SER A 1 70 ? -1.232 -5.243 -5.306 1.00 93.69 70 SER A O 1
ATOM 571 N N . THR A 1 71 ? -0.824 -3.305 -6.365 1.00 93.19 71 THR A N 1
ATOM 572 C CA . THR A 1 71 ? -2.177 -3.131 -6.910 1.00 93.19 71 THR A CA 1
ATOM 573 C C . THR A 1 71 ? -2.563 -4.292 -7.819 1.00 93.19 71 THR A C 1
ATOM 575 O O . THR A 1 71 ? -3.624 -4.884 -7.632 1.00 93.19 71 THR A O 1
ATOM 578 N N . ALA A 1 72 ? -1.695 -4.676 -8.757 1.00 95.12 72 ALA A N 1
ATOM 579 C CA . ALA A 1 72 ? -1.937 -5.809 -9.645 1.00 95.12 72 ALA A CA 1
ATOM 580 C C . ALA A 1 72 ? -2.176 -7.114 -8.867 1.00 95.12 72 ALA A C 1
ATOM 582 O O . ALA A 1 72 ? -3.178 -7.791 -9.090 1.00 95.12 72 ALA A O 1
ATOM 583 N N . ARG A 1 73 ? -1.322 -7.422 -7.880 1.00 93.62 73 ARG A N 1
ATOM 584 C CA . ARG A 1 73 ? -1.475 -8.614 -7.027 1.00 93.62 73 ARG A CA 1
ATOM 585 C C . ARG A 1 73 ? -2.790 -8.621 -6.252 1.00 93.62 73 ARG A C 1
ATOM 587 O O . ARG A 1 73 ? -3.449 -9.652 -6.198 1.00 93.62 73 ARG A O 1
ATOM 594 N N . LYS A 1 74 ? -3.183 -7.479 -5.678 1.00 90.19 74 LYS A N 1
ATOM 595 C CA . LYS A 1 74 ? -4.452 -7.331 -4.941 1.00 90.19 74 LYS A CA 1
ATOM 596 C C . LYS A 1 74 ? -5.680 -7.557 -5.822 1.00 90.19 74 LYS A C 1
ATOM 598 O O . LYS A 1 74 ? -6.721 -7.942 -5.312 1.00 90.19 74 LYS A O 1
ATOM 603 N N . ASN A 1 75 ? -5.546 -7.354 -7.132 1.00 92.94 75 ASN A N 1
ATOM 604 C CA . ASN A 1 75 ? -6.593 -7.608 -8.119 1.00 92.94 75 ASN A CA 1
ATOM 605 C C . ASN A 1 75 ? -6.404 -8.952 -8.854 1.00 92.94 75 ASN A C 1
ATOM 607 O O . ASN A 1 75 ? -6.898 -9.125 -9.968 1.00 92.94 75 ASN A O 1
ATOM 611 N N . GLY A 1 76 ? -5.654 -9.891 -8.266 1.00 94.19 76 GLY A N 1
ATOM 612 C CA . GLY A 1 76 ? -5.493 -11.248 -8.796 1.00 94.19 76 GLY A CA 1
ATOM 613 C C . GLY A 1 76 ? -4.684 -11.350 -10.092 1.00 94.19 76 GLY A C 1
ATOM 614 O O . GLY A 1 76 ? -4.732 -12.382 -10.752 1.00 94.19 76 GLY A O 1
ATOM 615 N N . GLN A 1 77 ? -3.947 -10.305 -10.475 1.00 97.00 77 GLN A N 1
ATOM 616 C CA . GLN A 1 77 ? -3.201 -10.288 -11.733 1.00 97.00 77 GLN A CA 1
ATOM 617 C C . GLN A 1 77 ? -1.808 -10.911 -11.592 1.00 97.00 77 GLN A C 1
ATOM 619 O O . GLN A 1 77 ? -1.117 -10.733 -10.580 1.00 97.00 77 GLN A O 1
ATOM 624 N N . ASN A 1 78 ? -1.353 -11.583 -12.653 1.00 97.19 78 ASN A N 1
ATOM 625 C CA . ASN A 1 78 ? 0.026 -12.044 -12.761 1.00 97.19 78 ASN A CA 1
ATOM 626 C C . ASN A 1 78 ? 0.973 -10.846 -12.942 1.00 97.19 78 ASN A C 1
ATOM 628 O O . ASN A 1 78 ? 0.793 -10.010 -13.826 1.00 97.19 78 ASN A O 1
ATOM 632 N N . VAL A 1 79 ? 2.010 -10.767 -12.103 1.00 95.62 79 VAL A N 1
ATOM 633 C CA . VAL A 1 79 ? 2.931 -9.621 -12.083 1.00 95.62 79 VAL A CA 1
ATOM 634 C C . VAL A 1 79 ? 3.735 -9.479 -13.376 1.00 95.62 79 VAL A C 1
ATOM 636 O O . VAL A 1 79 ? 3.987 -8.359 -13.810 1.00 95.62 79 VAL A O 1
ATOM 639 N N . LEU A 1 80 ? 4.168 -10.583 -13.983 1.00 96.94 80 LEU A N 1
ATOM 640 C CA . LEU A 1 80 ? 4.969 -10.513 -15.206 1.00 96.94 80 LEU A CA 1
ATOM 641 C C . LEU A 1 80 ? 4.128 -10.002 -16.375 1.00 96.94 80 LEU A C 1
ATOM 643 O O . LEU A 1 80 ? 4.599 -9.155 -17.134 1.00 96.94 80 LEU A O 1
ATOM 647 N N . ASP A 1 81 ? 2.871 -10.433 -16.458 1.00 97.44 81 ASP A N 1
ATOM 648 C CA . ASP A 1 81 ? 1.953 -10.003 -17.511 1.00 97.44 81 ASP A CA 1
ATOM 649 C C . ASP A 1 81 ? 1.640 -8.508 -17.408 1.00 97.44 81 ASP A C 1
ATOM 651 O O . ASP A 1 81 ? 1.772 -7.782 -18.394 1.00 97.44 81 ASP A O 1
ATOM 655 N N . VAL A 1 82 ? 1.332 -8.000 -16.207 1.00 97.06 82 VAL A N 1
ATOM 656 C CA . VAL A 1 82 ? 1.059 -6.561 -16.020 1.00 97.06 82 VAL A CA 1
ATOM 657 C C . VAL A 1 82 ? 2.291 -5.683 -16.252 1.00 97.06 82 VAL A C 1
ATOM 659 O O . VAL A 1 82 ? 2.150 -4.533 -16.676 1.00 97.06 82 VAL A O 1
ATOM 662 N N . LEU A 1 83 ? 3.498 -6.193 -15.978 1.00 97.00 83 LEU A N 1
ATOM 663 C CA . LEU A 1 83 ? 4.747 -5.487 -16.275 1.00 97.00 83 LEU A CA 1
ATOM 664 C C . LEU A 1 83 ? 5.009 -5.464 -17.781 1.00 97.00 83 LEU A C 1
ATOM 666 O O . LEU A 1 83 ? 5.334 -4.407 -18.319 1.00 97.00 83 LEU A O 1
ATOM 670 N N . ARG A 1 84 ? 4.801 -6.589 -18.476 1.00 97.69 84 ARG A N 1
ATOM 671 C CA . ARG A 1 84 ? 4.866 -6.652 -19.943 1.00 97.69 84 ARG A CA 1
ATOM 672 C C . ARG A 1 84 ? 3.897 -5.652 -20.568 1.00 97.69 84 ARG A C 1
ATOM 674 O O . ARG A 1 84 ? 4.301 -4.866 -21.417 1.00 97.69 84 ARG A O 1
ATOM 681 N N . MET A 1 85 ? 2.647 -5.658 -20.115 1.00 97.06 85 MET A N 1
ATOM 682 C CA . MET A 1 85 ? 1.591 -4.726 -20.508 1.00 97.06 85 MET A CA 1
ATOM 683 C C . MET A 1 85 ? 1.998 -3.257 -20.336 1.00 97.06 85 MET A C 1
ATOM 685 O O . MET A 1 85 ? 1.854 -2.462 -21.264 1.00 97.06 85 MET A O 1
ATOM 689 N N . ALA A 1 86 ? 2.563 -2.901 -19.179 1.00 96.19 86 ALA A N 1
ATOM 690 C CA . ALA A 1 86 ? 3.041 -1.544 -18.922 1.00 96.19 86 ALA A CA 1
ATOM 691 C C . ALA A 1 86 ? 4.166 -1.128 -19.884 1.00 96.19 86 ALA A C 1
ATOM 693 O O . ALA A 1 86 ? 4.146 -0.011 -20.395 1.00 96.19 86 ALA A O 1
ATOM 694 N N . ILE A 1 87 ? 5.112 -2.028 -20.176 1.00 96.50 87 ILE A N 1
ATOM 695 C CA . ILE A 1 87 ? 6.234 -1.760 -21.090 1.00 96.50 87 ILE A CA 1
ATOM 696 C C . ILE A 1 87 ? 5.748 -1.540 -22.530 1.00 96.50 87 ILE A C 1
ATOM 698 O O . ILE A 1 87 ? 6.267 -0.666 -23.216 1.00 96.50 87 ILE A O 1
ATOM 702 N N . VAL A 1 88 ? 4.732 -2.281 -22.986 1.00 97.38 88 VAL A N 1
ATOM 703 C CA . VAL A 1 88 ? 4.153 -2.114 -24.336 1.00 97.38 88 VAL A CA 1
ATOM 704 C C . VAL A 1 88 ? 3.124 -0.976 -24.428 1.00 97.38 88 VAL A C 1
ATOM 706 O O . VAL A 1 88 ? 2.392 -0.888 -25.412 1.00 97.38 88 VAL A O 1
ATOM 709 N N . GLY A 1 89 ? 3.035 -0.114 -23.407 1.00 96.19 89 GLY A N 1
ATOM 710 C CA . GLY A 1 89 ? 2.158 1.062 -23.403 1.00 96.19 89 GLY A CA 1
ATOM 711 C C . GLY A 1 89 ? 0.679 0.768 -23.139 1.00 96.19 89 GLY A C 1
ATOM 712 O O . GLY A 1 89 ? -0.164 1.630 -23.367 1.00 96.19 89 GLY A O 1
ATOM 713 N N . LYS A 1 90 ? 0.343 -0.432 -22.653 1.00 95.88 90 LYS A N 1
ATOM 714 C CA . LYS A 1 90 ? -1.027 -0.843 -22.304 1.00 95.88 90 LYS A CA 1
ATOM 715 C C . LYS A 1 90 ? -1.091 -1.290 -20.840 1.00 95.88 90 LYS A C 1
ATOM 717 O O . LYS A 1 90 ? -1.319 -2.472 -20.599 1.00 95.88 90 LYS A O 1
ATOM 722 N N . PRO A 1 91 ? -0.822 -0.407 -19.858 1.00 95.06 91 PRO A N 1
ATOM 723 C CA . PRO A 1 91 ? -0.748 -0.797 -18.453 1.00 95.06 91 PRO A CA 1
ATOM 724 C C . PRO A 1 91 ? -2.078 -1.363 -17.948 1.00 95.06 91 PRO A C 1
ATOM 726 O O . PRO A 1 91 ? -3.154 -0.978 -18.403 1.00 95.06 91 PRO A O 1
ATOM 729 N N . TYR A 1 92 ? -1.999 -2.268 -16.975 1.00 95.38 92 TYR A N 1
ATOM 730 C CA . TYR A 1 92 ? -3.178 -2.772 -16.285 1.00 95.38 92 TYR A CA 1
ATOM 731 C C . TYR A 1 92 ? -3.785 -1.661 -15.427 1.00 95.38 92 TYR A C 1
ATOM 733 O O . TYR A 1 92 ? -3.098 -1.054 -14.604 1.00 95.38 92 TYR A O 1
ATOM 741 N N . LEU A 1 93 ? -5.085 -1.440 -15.592 1.00 94.31 93 LEU A N 1
ATOM 742 C CA . LEU A 1 93 ? -5.867 -0.507 -14.794 1.00 94.31 93 LEU A CA 1
ATOM 743 C C . LEU A 1 93 ? -7.000 -1.288 -14.119 1.00 94.31 93 LEU A C 1
ATOM 745 O O . LEU A 1 93 ? -7.768 -1.954 -14.816 1.00 94.31 93 LEU A O 1
ATOM 749 N N . PRO A 1 94 ? -7.118 -1.242 -12.780 1.00 92.12 94 PRO A N 1
ATOM 750 C CA . PRO A 1 94 ? -8.247 -1.848 -12.088 1.00 92.12 94 PRO A CA 1
ATOM 751 C C . PRO A 1 94 ? -9.585 -1.265 -12.547 1.00 92.12 94 PRO A C 1
ATOM 753 O O . PRO A 1 94 ? -9.676 -0.078 -12.861 1.00 92.12 94 PRO A O 1
ATOM 756 N N . SER A 1 95 ? -10.643 -2.076 -12.503 1.00 88.56 95 SER A N 1
ATOM 757 C CA . SER A 1 95 ? -11.991 -1.672 -12.931 1.00 88.56 95 SER A CA 1
ATOM 758 C C . SER A 1 95 ? -12.484 -0.394 -12.247 1.00 88.56 95 SER A C 1
ATOM 760 O O . SER A 1 95 ? -13.059 0.464 -12.904 1.00 88.56 95 SER A O 1
ATOM 762 N N . PHE A 1 96 ? -12.198 -0.214 -10.956 1.00 84.56 96 PHE A N 1
ATOM 763 C CA . PHE A 1 96 ? -12.609 0.982 -10.213 1.00 84.56 96 PHE A CA 1
ATOM 764 C C . PHE A 1 96 ? -11.946 2.278 -10.706 1.00 84.56 96 PHE A C 1
ATOM 766 O O . PHE A 1 96 ? -12.520 3.3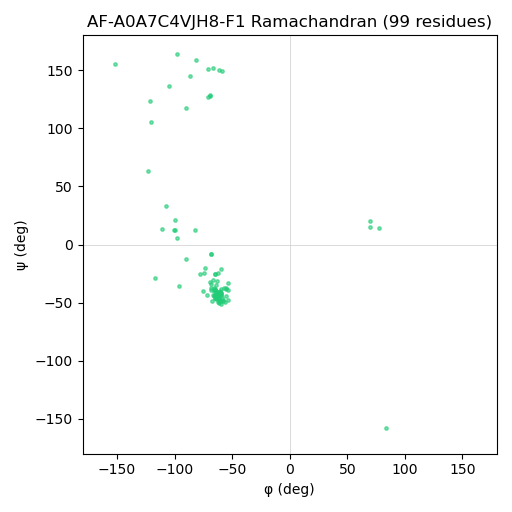49 -10.545 1.00 84.56 96 PHE A O 1
ATOM 773 N N . VAL A 1 97 ? -10.768 2.196 -11.333 1.00 85.00 97 VAL A N 1
ATOM 774 C CA . VAL A 1 97 ? -10.122 3.357 -11.968 1.00 85.00 97 VAL A CA 1
ATOM 775 C C . VAL A 1 97 ? -10.827 3.700 -13.279 1.00 85.00 97 VAL A C 1
ATOM 777 O O . VAL A 1 97 ? -11.057 4.868 -13.569 1.00 85.00 97 VAL A O 1
ATOM 780 N N . LEU A 1 98 ? -11.217 2.681 -14.046 1.00 74.44 98 LEU A N 1
ATOM 781 C CA . LEU A 1 98 ? -11.898 2.853 -15.331 1.00 74.44 98 LEU A CA 1
ATOM 782 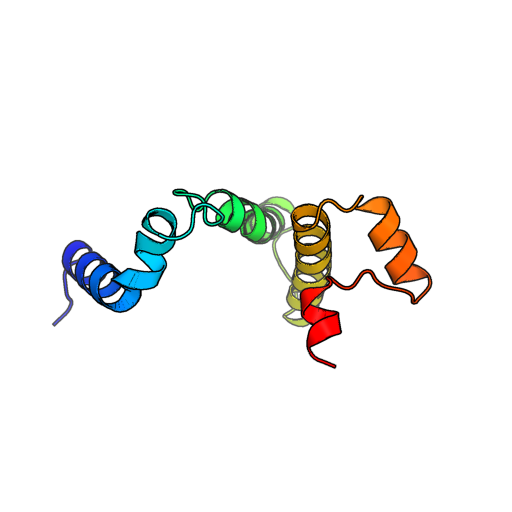C C . LEU A 1 98 ? -13.324 3.398 -15.176 1.00 74.44 98 LEU A C 1
ATOM 784 O O . LEU A 1 98 ? -13.762 4.168 -16.015 1.00 74.44 98 LEU A O 1
ATOM 788 N N . LEU A 1 99 ? -14.019 3.063 -14.084 1.00 61.50 99 LEU A N 1
ATOM 789 C CA . LEU A 1 99 ? -15.366 3.572 -13.772 1.00 61.50 99 LEU A CA 1
ATOM 790 C C . LEU A 1 99 ? -15.410 5.071 -13.423 1.00 61.50 99 LEU A C 1
ATOM 792 O O . LEU A 1 99 ? -16.490 5.624 -13.246 1.00 61.50 99 LEU A O 1
ATOM 796 N N . SER A 1 100 ? -14.249 5.711 -13.272 1.00 56.06 100 SER A N 1
ATOM 797 C CA . SER A 1 100 ? -14.121 7.121 -12.884 1.00 56.06 100 SER A CA 1
ATOM 798 C C . SER A 1 100 ? -13.910 8.060 -14.082 1.00 56.06 100 SER A C 1
ATOM 800 O O . SER A 1 100 ? -13.642 9.243 -13.875 1.00 56.06 100 SER A O 1
ATOM 802 N N . THR A 1 101 ? -13.975 7.531 -15.311 1.00 47.66 101 THR A N 1
ATOM 803 C CA . THR A 1 101 ? -13.743 8.246 -16.581 1.00 47.66 101 THR A CA 1
ATOM 804 C C . THR A 1 101 ? -14.969 8.118 -17.468 1.00 47.66 101 THR A C 1
ATOM 806 O O . THR A 1 101 ? -15.315 9.121 -18.124 1.00 47.66 101 THR A O 1
#

pLDDT: mean 92.22, std 7.67, range [47.66, 98.0]

Nearest PDB structures (foldseek):
  7v5p-assembly1_A  TM=4.367E-01  e=8.541E+00  Equus caballus

Solvent-accessible surface area (backbone atoms only — not comparable to full-atom values): 6160 Å² total; per-residue (Å²): 133,88,78,55,73,69,56,56,49,50,53,52,49,61,77,40,38,66,74,73,49,34,38,81,79,37,82,88,40,65,90,65,62,62,67,62,52,61,67,55,45,56,61,56,48,40,35,74,74,66,76,44,68,95,42,70,67,60,46,50,53,52,50,51,57,52,49,52,51,52,52,39,49,76,69,76,41,61,65,67,58,43,50,51,28,42,74,74,74,54,56,78,72,59,68,76,63,61,75,74,114

Secondary structure (DSSP, 8-state):
-PPPHHHHHHHHHHHTHHHHTGGGT-TTS-SS-HHHHHHHHHHHHHHHHH---SSHHHHHHHHHHHHHHHHHHHTT--HHHHHHHHHTT-----HHHHTT-

Mean predicted aligned error: 5.22 Å

Radius of gyration: 18.22 Å; Cα contacts (8 Å, |Δi|>4): 38; chains: 1; bounding box: 41×32×53 Å